Protein AF-A0A540KLP7-F1 (afdb_monomer)

Mean predicted aligned error: 9.19 Å

Solvent-accessible surface area (backbone atoms only — not comparable to full-atom values): 4280 Å² total; per-residue (Å²): 133,85,80,77,88,62,93,77,90,72,77,87,85,76,82,78,91,79,87,87,80,80,84,56,50,27,47,37,53,63,47,23,74,76,38,67,70,44,67,75,36,75,89,40,58,89,45,59,65,34,76,65,14,53,49,48,56,65,70,63,71,84,132

Secondary structure (DSSP, 8-state):
-----PPP---SS------------BHHHHHHHH-GGGGG-GGGTTPPBPHHHHHHHHHTS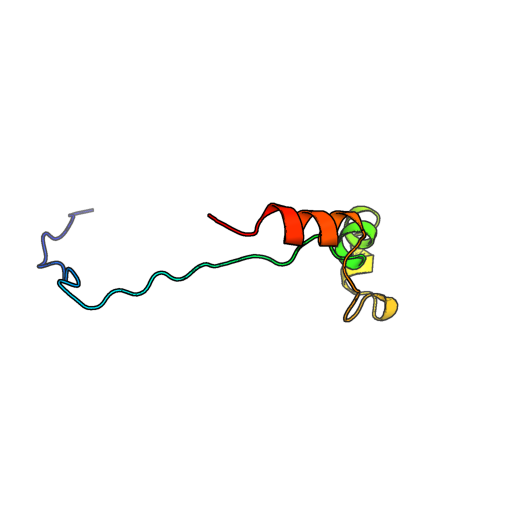--

Foldseek 3Di:
DDPPPDDDDDPPPDDDDDDDDDQFAFPLNVVCVVPVCSVVDPVCVVTDHDPVRVVVVVVPPDD

Radius of gyration: 20.29 Å; Cα contacts (8 Å, |Δi|>4): 37; chains: 1; bounding box: 34×22×54 Å

Structure (mmCIF, N/CA/C/O backbone):
data_AF-A0A540KLP7-F1
#
_entry.id   AF-A0A540KLP7-F1
#
loop_
_atom_site.group_PDB
_atom_site.id
_atom_site.type_symbol
_atom_site.label_atom_id
_atom_site.label_alt_id
_atom_site.label_comp_id
_atom_site.label_asym_id
_atom_site.label_entity_id
_atom_site.label_seq_id
_atom_site.pdbx_PDB_ins_cod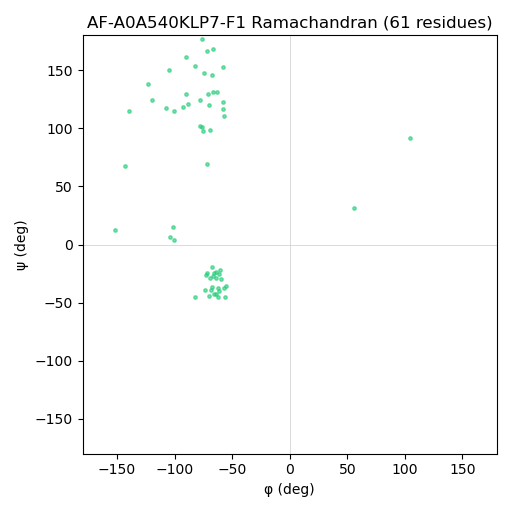e
_atom_site.Cartn_x
_atom_site.Cartn_y
_atom_site.Cartn_z
_atom_site.occupancy
_atom_site.B_iso_or_equiv
_atom_site.auth_seq_id
_atom_site.auth_comp_id
_atom_site.auth_asym_id
_atom_site.auth_atom_id
_atom_site.pdbx_PDB_model_num
ATOM 1 N N . MET A 1 1 ? 13.614 -2.157 37.107 1.00 38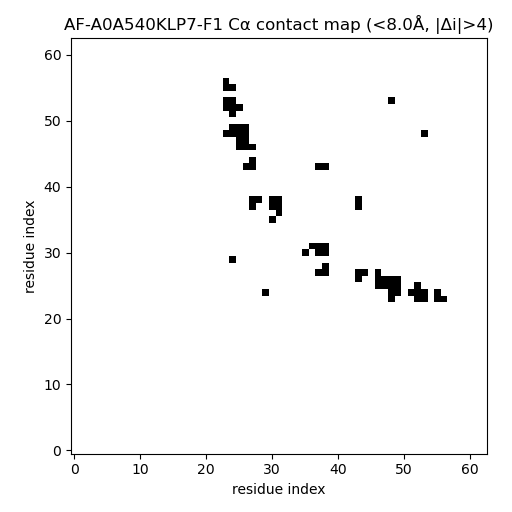.06 1 MET A N 1
ATOM 2 C CA . MET A 1 1 ? 12.463 -1.339 36.680 1.00 38.06 1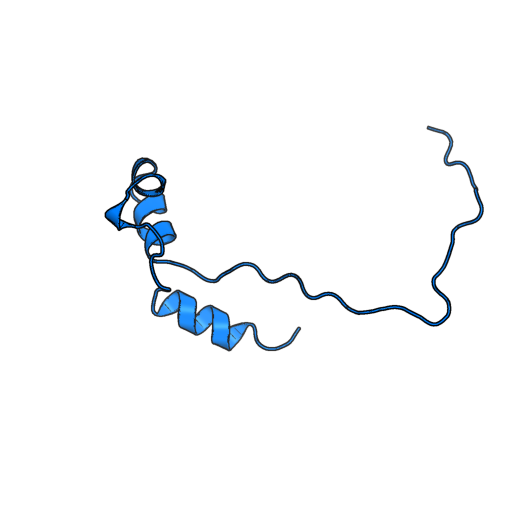 MET A CA 1
ATOM 3 C C . MET A 1 1 ? 11.315 -1.711 37.592 1.00 38.06 1 MET A C 1
ATOM 5 O O . MET A 1 1 ? 10.815 -2.821 37.471 1.00 38.06 1 MET A O 1
ATOM 9 N N . ASP A 1 2 ? 10.989 -0.847 38.550 1.00 47.12 2 ASP A N 1
ATOM 10 C CA . ASP A 1 2 ? 9.787 -1.000 39.372 1.00 47.12 2 ASP A CA 1
ATOM 11 C C . ASP A 1 2 ? 8.568 -0.731 38.493 1.00 47.12 2 ASP A C 1
ATOM 13 O O . ASP A 1 2 ? 8.439 0.347 37.912 1.00 47.12 2 ASP A O 1
ATOM 17 N N . ALA A 1 3 ? 7.691 -1.723 38.363 1.00 59.56 3 ALA A N 1
ATOM 18 C CA . ALA A 1 3 ? 6.379 -1.519 37.778 1.00 59.56 3 ALA A CA 1
ATOM 19 C C . ALA A 1 3 ? 5.522 -0.799 38.824 1.00 59.56 3 ALA A C 1
ATOM 21 O O . ALA A 1 3 ? 4.996 -1.416 39.748 1.00 59.56 3 ALA A O 1
ATOM 22 N N . THR A 1 4 ? 5.414 0.521 38.706 1.00 62.50 4 THR A N 1
ATOM 23 C CA . THR A 1 4 ? 4.507 1.330 39.516 1.00 62.50 4 THR A CA 1
ATOM 24 C C . THR A 1 4 ? 3.082 0.807 39.331 1.00 62.50 4 THR A C 1
ATOM 26 O O . THR A 1 4 ? 2.484 0.963 38.267 1.00 62.50 4 THR A O 1
ATOM 29 N N . THR A 1 5 ? 2.516 0.191 40.370 1.00 67.50 5 THR A N 1
ATOM 30 C CA . THR A 1 5 ? 1.092 -0.165 40.462 1.00 67.50 5 THR A CA 1
ATOM 31 C C . THR A 1 5 ? 0.264 1.104 40.663 1.00 67.50 5 THR A C 1
ATOM 33 O O . THR A 1 5 ? -0.247 1.374 41.747 1.00 67.50 5 THR A O 1
ATOM 36 N N . GLY A 1 6 ? 0.202 1.943 39.629 1.00 72.62 6 GLY A N 1
ATOM 37 C CA . GLY A 1 6 ? -0.687 3.098 39.571 1.00 72.62 6 GLY A CA 1
ATOM 38 C C . GLY A 1 6 ? -2.098 2.688 39.133 1.00 72.62 6 GLY A C 1
ATOM 39 O O . GLY A 1 6 ? -2.253 1.680 38.438 1.00 72.62 6 GLY A O 1
ATOM 40 N N . PRO A 1 7 ? -3.144 3.443 39.512 1.00 69.38 7 PRO A N 1
ATOM 41 C CA . PRO A 1 7 ? -4.492 3.208 39.006 1.00 69.38 7 PRO A CA 1
ATOM 42 C C . PRO A 1 7 ? -4.509 3.304 37.471 1.00 69.38 7 PRO A C 1
ATOM 44 O O . PRO A 1 7 ? -4.128 4.320 36.894 1.00 69.38 7 PRO A O 1
ATOM 47 N N . SER A 1 8 ? -4.949 2.227 36.816 1.00 69.44 8 SER A N 1
ATOM 48 C CA . SER A 1 8 ? -5.142 2.156 35.364 1.00 69.44 8 SER A CA 1
ATOM 49 C C . SER A 1 8 ? -6.569 2.577 35.007 1.00 69.44 8 SER A C 1
ATOM 51 O O . SER A 1 8 ? -7.538 2.080 35.585 1.00 69.44 8 SER A O 1
ATOM 53 N N . LEU A 1 9 ? -6.707 3.502 34.056 1.00 70.81 9 LEU A N 1
ATOM 54 C CA . LEU A 1 9 ? -7.995 3.920 33.506 1.00 70.81 9 LEU A CA 1
ATOM 55 C C . LEU A 1 9 ? -8.485 2.869 32.504 1.00 70.81 9 LEU A C 1
ATOM 57 O O . LEU A 1 9 ? -8.047 2.842 31.355 1.00 70.81 9 LEU A O 1
ATOM 61 N N . TYR A 1 10 ? -9.426 2.028 32.930 1.00 68.69 10 TYR A N 1
ATOM 62 C CA . TYR A 1 10 ? -10.139 1.125 32.029 1.00 68.69 10 TYR A CA 1
ATOM 63 C C . TYR A 1 10 ? -11.383 1.825 31.463 1.00 68.69 10 TYR A C 1
ATOM 65 O O . TYR A 1 10 ? -12.252 2.245 32.233 1.00 68.69 10 TYR A O 1
ATOM 73 N N . PRO A 1 11 ? -11.505 1.977 30.134 1.00 73.44 11 PRO A N 1
ATOM 74 C CA . PRO A 1 11 ? -12.670 2.610 29.529 1.00 73.44 11 PRO A CA 1
ATOM 75 C C . PRO A 1 11 ? -13.900 1.705 29.684 1.00 73.44 11 PRO A C 1
ATOM 77 O O . PRO A 1 11 ? -14.107 0.777 28.911 1.00 73.44 11 PRO A O 1
ATOM 80 N N . LEU A 1 12 ? -14.726 1.989 30.696 1.00 69.69 12 LEU A N 1
ATOM 81 C CA . LEU A 1 12 ? -15.826 1.112 31.106 1.00 69.69 12 LEU A CA 1
ATOM 82 C C . LEU A 1 12 ? -16.971 1.047 30.076 1.00 69.69 12 LEU A C 1
ATOM 84 O O . LEU A 1 12 ? -17.630 0.022 29.984 1.00 69.69 12 LEU A O 1
ATOM 88 N N . HIS A 1 13 ? -17.210 2.103 29.280 1.00 65.12 13 HIS A N 1
ATOM 89 C CA . HIS A 1 13 ? -18.398 2.165 28.402 1.00 65.12 13 HIS A CA 1
ATOM 90 C C . HIS A 1 13 ? -18.267 3.008 27.114 1.00 65.12 13 HIS A C 1
ATOM 92 O O . HIS A 1 13 ? -19.274 3.291 26.466 1.00 65.12 13 HIS A O 1
ATOM 98 N N . ARG A 1 14 ? -17.063 3.438 26.706 1.00 74.00 14 ARG A N 1
ATOM 99 C CA . ARG A 1 14 ? -16.875 4.250 25.480 1.00 74.00 14 ARG A CA 1
ATOM 100 C C . ARG A 1 14 ? -15.594 3.896 24.734 1.00 74.00 14 ARG A C 1
ATOM 102 O O . ARG A 1 14 ? -14.670 4.699 24.657 1.00 74.00 14 ARG A O 1
ATOM 109 N N . THR A 1 15 ? -15.550 2.697 24.175 1.00 81.38 15 THR A N 1
ATOM 110 C CA . THR A 1 15 ? -14.476 2.285 23.270 1.00 81.38 15 THR A CA 1
ATOM 111 C C . THR A 1 15 ? -14.967 2.287 21.825 1.00 81.38 15 THR A C 1
ATOM 113 O O . THR A 1 15 ? -16.157 2.124 21.539 1.00 81.38 15 THR A O 1
ATOM 116 N N . LYS A 1 16 ? -14.043 2.535 20.897 1.00 83.38 16 LYS A N 1
ATOM 117 C CA . LYS A 1 16 ? -14.251 2.368 19.459 1.00 83.38 16 LYS A CA 1
ATOM 118 C C . LYS A 1 16 ? -13.190 1.409 18.948 1.00 83.38 16 LYS A C 1
ATOM 120 O O . LYS A 1 16 ? -12.031 1.523 19.342 1.00 83.38 16 LYS A O 1
ATOM 125 N N . THR A 1 17 ? -13.592 0.493 18.079 1.00 85.88 17 THR A N 1
ATOM 126 C CA . THR A 1 17 ? -12.651 -0.340 17.334 1.00 85.88 17 THR A CA 1
ATOM 127 C C . THR A 1 17 ? -12.079 0.493 16.197 1.00 85.88 17 THR A C 1
ATOM 129 O O . THR A 1 17 ? -12.832 1.058 15.404 1.00 85.88 17 THR A O 1
ATOM 132 N N . LEU A 1 18 ? -10.754 0.594 16.140 1.00 89.94 18 LEU A N 1
ATOM 133 C CA . LEU A 1 18 ? -10.037 1.224 15.040 1.00 89.94 18 LEU A CA 1
ATOM 134 C C . LEU A 1 18 ? -9.365 0.128 14.216 1.00 89.94 18 LEU A C 1
ATOM 136 O O . LEU A 1 18 ? -8.491 -0.570 14.723 1.00 89.94 18 LEU A O 1
ATOM 140 N N . HIS A 1 19 ? -9.757 -0.000 12.951 1.00 89.62 19 HIS A N 1
ATOM 141 C CA . HIS A 1 19 ? -9.086 -0.886 12.003 1.00 89.62 19 HIS A CA 1
ATOM 142 C C . HIS A 1 19 ? -8.030 -0.071 11.250 1.00 89.62 19 HIS A C 1
ATOM 144 O O . HIS A 1 19 ? -8.361 0.902 10.571 1.00 89.62 19 HIS A O 1
ATOM 150 N N . LEU A 1 20 ? -6.758 -0.444 11.391 1.00 93.44 20 LEU A N 1
ATOM 151 C CA . LEU A 1 20 ? -5.650 0.150 10.644 1.00 93.44 20 LEU A CA 1
ATOM 152 C C . LEU A 1 20 ? -5.283 -0.787 9.498 1.00 93.44 20 LEU A C 1
ATOM 154 O O . LEU A 1 20 ? -4.826 -1.903 9.730 1.00 93.44 20 LEU A O 1
ATOM 158 N N . VAL A 1 21 ? -5.489 -0.332 8.265 1.00 91.62 21 VAL A N 1
ATOM 159 C CA . VAL A 1 21 ? -5.266 -1.134 7.059 1.00 91.62 21 VAL A CA 1
ATOM 160 C C . VAL A 1 21 ? -4.210 -0.446 6.201 1.00 91.62 21 VAL A C 1
ATOM 162 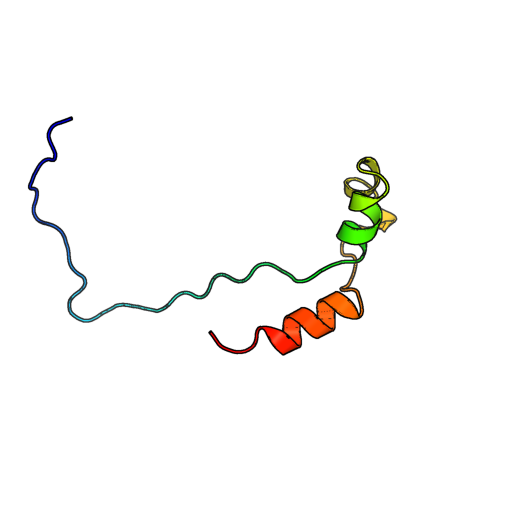O O . VAL A 1 21 ? -4.350 0.727 5.856 1.00 91.62 21 VAL A O 1
ATOM 165 N N . ARG A 1 22 ? -3.135 -1.166 5.864 1.00 93.94 22 ARG A N 1
ATOM 166 C CA . ARG A 1 22 ? -2.140 -0.704 4.885 1.00 93.94 22 ARG A CA 1
ATOM 167 C C . ARG A 1 22 ? -2.720 -0.833 3.473 1.00 93.94 22 ARG A C 1
ATOM 169 O O . ARG A 1 22 ? -3.479 -1.760 3.206 1.00 93.94 22 ARG A O 1
ATOM 176 N N . HIS A 1 23 ? -2.334 0.060 2.561 1.00 93.50 23 HIS A N 1
ATOM 177 C CA . HIS A 1 23 ? -2.679 -0.085 1.146 1.00 93.50 23 HIS A CA 1
ATOM 178 C C . HIS A 1 23 ? -2.165 -1.418 0.565 1.00 93.50 23 HIS A C 1
ATOM 180 O O . HIS A 1 23 ? -1.165 -1.977 1.026 1.00 93.50 23 HIS A O 1
ATOM 186 N N . ALA A 1 24 ? -2.858 -1.911 -0.458 1.00 96.56 24 ALA A N 1
ATOM 187 C CA . ALA A 1 24 ? -2.468 -3.104 -1.199 1.00 96.56 24 ALA A CA 1
ATOM 188 C C . ALA A 1 24 ? -1.305 -2.826 -2.169 1.00 96.56 24 ALA A C 1
ATOM 190 O O . ALA A 1 24 ? -0.864 -1.686 -2.310 1.00 96.56 24 ALA A O 1
ATOM 191 N N . GLN A 1 25 ? -0.807 -3.856 -2.855 1.00 97.62 25 GLN A N 1
ATOM 192 C CA . GLN A 1 25 ? 0.316 -3.717 -3.782 1.00 97.62 25 GLN A CA 1
ATOM 193 C C . GLN A 1 25 ? 0.023 -2.698 -4.901 1.00 97.62 25 GLN A C 1
ATOM 195 O O . GLN A 1 25 ? -0.852 -2.906 -5.745 1.00 97.62 25 GLN A O 1
ATOM 200 N N . GLY A 1 26 ? 0.795 -1.613 -4.924 1.00 97.19 26 GLY A N 1
ATOM 201 C CA . GLY A 1 26 ? 0.842 -0.638 -6.012 1.00 97.19 26 GLY A CA 1
ATOM 202 C C . GLY A 1 26 ? 1.894 -0.996 -7.058 1.00 97.19 26 GLY A C 1
ATOM 203 O O . GLY A 1 26 ? 2.836 -1.739 -6.770 1.00 97.19 26 GLY A O 1
ATOM 204 N N . ILE A 1 27 ? 1.779 -0.428 -8.262 1.00 97.75 27 ILE A N 1
ATOM 205 C CA . ILE A 1 27 ? 2.824 -0.575 -9.294 1.00 97.75 27 ILE A CA 1
ATOM 206 C C . ILE A 1 27 ? 4.181 -0.082 -8.776 1.00 97.75 27 ILE A C 1
ATOM 208 O O . ILE A 1 27 ? 5.195 -0.736 -9.004 1.00 97.75 27 ILE A O 1
ATOM 212 N N . HIS A 1 28 ? 4.203 0.998 -7.987 1.0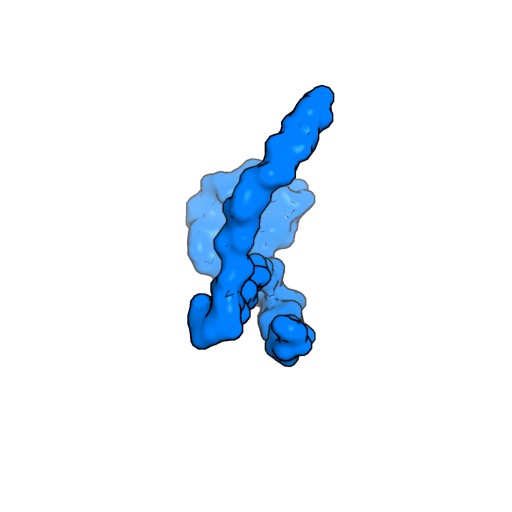0 97.06 28 HIS A N 1
ATOM 213 C CA . HIS A 1 28 ? 5.437 1.516 -7.392 1.00 97.06 28 HIS A CA 1
ATOM 214 C C . HIS A 1 28 ? 6.147 0.504 -6.473 1.00 97.06 28 HIS A C 1
ATOM 216 O O . HIS A 1 28 ? 7.367 0.541 -6.372 1.00 97.06 28 HIS A O 1
ATOM 222 N N . ASN A 1 29 ? 5.417 -0.414 -5.819 1.00 96.25 29 ASN A N 1
ATOM 223 C CA . ASN A 1 29 ? 6.043 -1.473 -5.020 1.00 96.25 29 ASN A CA 1
ATOM 224 C C . ASN A 1 29 ? 6.753 -2.479 -5.926 1.00 96.25 29 ASN A C 1
ATOM 226 O O . ASN A 1 29 ? 7.888 -2.844 -5.662 1.00 96.25 29 ASN A O 1
ATOM 230 N N . VAL A 1 30 ? 6.098 -2.882 -7.018 1.00 97.25 30 VAL A N 1
ATOM 231 C CA . VAL A 1 30 ? 6.657 -3.852 -7.969 1.00 97.25 30 VAL A CA 1
ATOM 232 C C . VAL A 1 30 ? 7.910 -3.309 -8.647 1.00 97.25 30 VAL A C 1
ATOM 234 O O . VAL A 1 30 ? 8.883 -4.041 -8.792 1.00 97.25 30 VAL A O 1
ATOM 237 N N . GLU A 1 31 ? 7.904 -2.043 -9.063 1.00 97.06 31 GLU A N 1
ATOM 238 C CA . GLU A 1 31 ? 9.088 -1.432 -9.674 1.00 97.06 31 GLU A CA 1
ATOM 239 C C . GLU A 1 31 ? 10.176 -1.126 -8.637 1.00 97.06 31 GLU A C 1
ATOM 241 O O . GLU A 1 31 ? 11.346 -1.395 -8.894 1.00 97.06 31 GLU A O 1
ATOM 246 N N . GLY A 1 32 ? 9.802 -0.665 -7.440 1.00 96.69 32 GLY A N 1
ATOM 247 C CA . GLY A 1 32 ? 10.735 -0.423 -6.339 1.00 96.69 32 GLY A CA 1
ATOM 248 C C . GLY A 1 32 ? 11.434 -1.683 -5.811 1.00 96.69 32 GLY A C 1
ATOM 249 O O . GLY A 1 32 ? 12.566 -1.607 -5.335 1.00 96.69 32 GLY A O 1
ATOM 250 N N . ASP A 1 33 ? 10.786 -2.847 -5.916 1.00 96.81 33 ASP A N 1
ATOM 251 C CA . ASP A 1 33 ? 11.384 -4.146 -5.581 1.00 96.81 33 ASP A CA 1
ATOM 252 C C . ASP A 1 33 ? 12.415 -4.603 -6.628 1.00 96.81 33 ASP A C 1
ATOM 254 O O . ASP A 1 33 ? 13.334 -5.354 -6.300 1.00 96.81 33 ASP A O 1
ATOM 258 N N . LYS A 1 34 ? 12.286 -4.151 -7.884 1.00 96.56 34 LYS A N 1
ATOM 259 C CA . LYS A 1 34 ? 13.264 -4.422 -8.953 1.00 96.56 34 LYS A CA 1
ATOM 260 C C . LYS A 1 34 ? 14.444 -3.460 -8.885 1.00 96.56 34 LYS A C 1
ATOM 262 O O . LYS A 1 34 ? 15.589 -3.884 -9.016 1.00 96.56 34 LYS A O 1
ATOM 267 N N . ASP A 1 35 ? 14.152 -2.177 -8.702 1.00 97.06 35 ASP A N 1
ATOM 268 C CA . ASP A 1 35 ? 15.134 -1.111 -8.571 1.00 97.06 35 ASP A CA 1
ATOM 269 C C . ASP A 1 35 ? 14.690 -0.137 -7.482 1.00 97.06 35 ASP A C 1
ATOM 271 O O . ASP A 1 35 ? 13.700 0.580 -7.616 1.00 97.06 35 ASP A O 1
ATOM 275 N N . HIS A 1 36 ? 15.470 -0.067 -6.407 1.00 96.00 36 HIS A N 1
ATOM 276 C CA . HIS A 1 36 ? 15.150 0.777 -5.265 1.00 96.00 36 HIS A CA 1
ATOM 277 C C . HIS A 1 36 ? 15.086 2.272 -5.618 1.00 96.00 36 HIS A C 1
ATOM 279 O O . HIS A 1 36 ? 14.372 3.028 -4.959 1.00 96.00 36 HIS A O 1
ATOM 285 N N . ALA A 1 37 ? 15.786 2.714 -6.671 1.00 96.00 37 ALA A N 1
ATOM 286 C CA . ALA A 1 37 ? 15.701 4.093 -7.146 1.00 96.00 37 ALA A CA 1
ATOM 287 C C . ALA A 1 37 ? 14.304 4.438 -7.698 1.00 96.00 37 ALA A C 1
ATOM 289 O O . ALA A 1 37 ? 13.899 5.602 -7.654 1.00 96.00 37 ALA A O 1
ATOM 290 N N . ALA A 1 38 ? 13.533 3.440 -8.145 1.00 95.88 38 ALA A N 1
ATOM 291 C CA . ALA A 1 38 ? 12.192 3.632 -8.689 1.00 95.88 38 ALA A CA 1
ATOM 292 C C . ALA A 1 38 ? 11.198 4.183 -7.653 1.00 95.88 38 ALA A C 1
ATOM 294 O O . ALA A 1 38 ? 10.251 4.869 -8.031 1.00 95.88 38 ALA A O 1
ATOM 295 N N . TYR A 1 39 ? 11.439 3.996 -6.348 1.00 93.50 39 TYR A N 1
ATOM 296 C CA . TYR A 1 39 ? 10.624 4.622 -5.296 1.00 93.50 39 TYR A CA 1
ATOM 297 C C . TYR A 1 39 ? 10.635 6.157 -5.341 1.00 93.50 39 TYR A C 1
ATOM 299 O O . TYR A 1 39 ? 9.711 6.7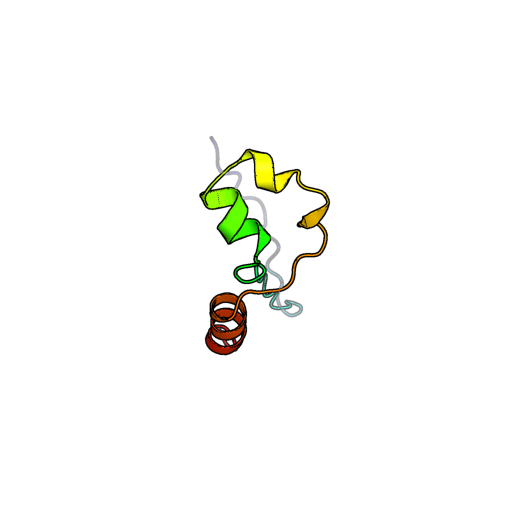84 -4.829 1.00 93.50 39 TYR A O 1
ATOM 307 N N . MET A 1 40 ? 11.658 6.758 -5.954 1.00 94.62 40 MET A N 1
ATOM 308 C CA . MET A 1 40 ? 11.782 8.208 -6.126 1.00 94.62 40 MET A CA 1
ATOM 309 C C . MET A 1 40 ? 11.388 8.674 -7.535 1.00 94.62 40 MET A C 1
ATOM 311 O O . MET A 1 40 ? 11.524 9.856 -7.849 1.00 94.62 40 MET A O 1
ATOM 315 N N . SER A 1 41 ? 10.919 7.765 -8.397 1.00 94.75 41 SER A N 1
ATOM 316 C CA . SER A 1 41 ? 10.511 8.105 -9.759 1.00 94.75 41 SER A CA 1
ATOM 317 C C . SER A 1 41 ? 9.216 8.913 -9.759 1.00 94.75 41 SER A C 1
ATOM 319 O O . SER A 1 41 ? 8.209 8.502 -9.179 1.00 94.75 41 SER A O 1
ATOM 321 N N . TYR A 1 42 ? 9.222 10.038 -10.474 1.00 96.00 42 TYR A N 1
ATOM 322 C CA . TYR A 1 42 ? 8.025 10.854 -10.666 1.00 96.00 42 TYR A CA 1
ATOM 323 C C . TYR A 1 42 ? 6.963 10.135 -11.513 1.00 96.00 42 TYR A C 1
ATOM 325 O O . TYR A 1 42 ? 5.773 10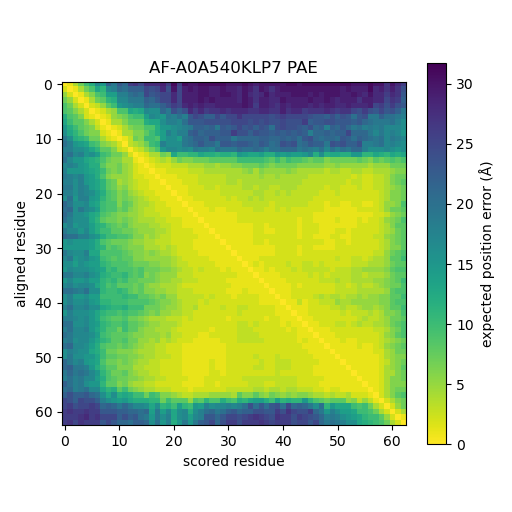.350 -11.307 1.00 96.00 42 TYR A O 1
ATOM 333 N N . ASP A 1 43 ? 7.375 9.212 -12.388 1.00 95.56 43 ASP A N 1
ATOM 334 C CA . ASP A 1 43 ? 6.459 8.405 -13.208 1.00 95.56 43 ASP A CA 1
ATOM 335 C C . ASP A 1 43 ? 5.622 7.422 -12.371 1.00 95.56 43 ASP A C 1
ATOM 337 O O . ASP A 1 43 ? 4.589 6.933 -12.824 1.00 95.56 43 ASP A O 1
ATOM 341 N N . LEU A 1 44 ? 6.069 7.117 -11.147 1.00 95.81 44 LEU A N 1
ATOM 342 C CA . LEU A 1 44 ? 5.391 6.225 -10.204 1.00 95.81 44 LEU A CA 1
ATOM 343 C C . LEU A 1 44 ? 4.673 6.987 -9.080 1.00 95.81 44 LEU A C 1
ATOM 345 O O . LEU A 1 44 ? 4.140 6.369 -8.153 1.00 95.81 44 LEU A O 1
ATOM 349 N N . PHE A 1 45 ? 4.634 8.319 -9.160 1.00 95.12 45 PHE A N 1
ATOM 350 C CA . PHE A 1 45 ? 3.853 9.138 -8.245 1.00 95.12 45 PHE A CA 1
ATOM 351 C C . PHE A 1 45 ? 2.353 8.884 -8.458 1.00 95.12 45 PHE A C 1
ATOM 353 O O . PHE A 1 45 ? 1.875 8.878 -9.587 1.00 95.12 45 PHE A O 1
ATOM 360 N N . ASP A 1 46 ? 1.618 8.653 -7.366 1.00 95.00 46 ASP A N 1
ATOM 361 C CA . ASP A 1 46 ? 0.189 8.289 -7.388 1.00 95.00 46 ASP A CA 1
ATOM 362 C C . ASP A 1 46 ? -0.133 7.040 -8.243 1.00 95.00 46 ASP A C 1
ATOM 364 O O . ASP A 1 46 ? -1.199 6.900 -8.843 1.00 95.00 46 ASP A O 1
ATOM 368 N N . ALA A 1 47 ? 0.814 6.097 -8.314 1.00 95.88 47 ALA A N 1
ATOM 369 C CA . ALA A 1 47 ? 0.631 4.869 -9.075 1.00 95.88 47 ALA A CA 1
ATOM 370 C C . ALA A 1 47 ? -0.515 4.006 -8.516 1.00 95.88 47 ALA A C 1
ATOM 372 O O . ALA A 1 47 ? -0.556 3.673 -7.328 1.00 95.88 47 ALA A O 1
ATOM 373 N N . HIS A 1 48 ? -1.399 3.559 -9.409 1.00 96.75 48 HIS A N 1
ATOM 374 C CA . HIS A 1 48 ? -2.524 2.693 -9.066 1.00 96.75 48 HIS A CA 1
ATOM 375 C C . HIS A 1 48 ? -2.115 1.279 -8.600 1.00 96.75 48 HIS A C 1
ATOM 377 O O . HIS A 1 48 ? -0.966 0.839 -8.734 1.00 96.75 48 HIS A O 1
ATOM 383 N N . LEU A 1 49 ? -3.091 0.554 -8.044 1.00 97.69 49 LEU A N 1
ATOM 384 C CA . LEU A 1 49 ? -2.928 -0.833 -7.611 1.00 97.69 49 LEU A CA 1
ATOM 385 C C . LEU A 1 49 ? -2.717 -1.783 -8.792 1.00 97.69 49 LEU A C 1
ATOM 387 O O . LEU A 1 49 ? -3.320 -1.634 -9.855 1.00 97.69 49 LEU A O 1
ATOM 391 N N . THR A 1 50 ? -1.915 -2.819 -8.559 1.00 97.62 50 THR A N 1
ATOM 392 C CA . THR A 1 50 ? -1.785 -3.945 -9.490 1.00 97.62 50 THR A CA 1
ATOM 393 C C . THR A 1 50 ? -3.054 -4.815 -9.455 1.00 97.62 50 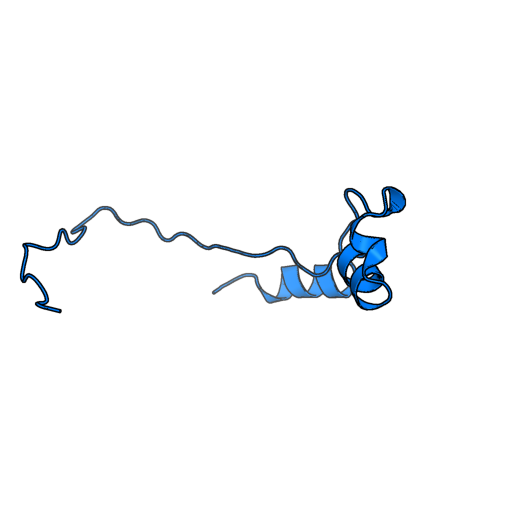THR A C 1
ATOM 395 O O . THR A 1 50 ? -3.844 -4.725 -8.509 1.00 97.62 50 THR A O 1
ATOM 398 N N . PRO A 1 51 ? -3.266 -5.730 -10.423 1.00 97.38 51 PRO A N 1
ATOM 399 C CA . PRO A 1 51 ? -4.342 -6.724 -10.329 1.00 97.38 51 PRO A CA 1
ATOM 400 C C . PRO A 1 51 ? -4.277 -7.576 -9.045 1.00 97.38 51 PRO A C 1
ATOM 402 O O . PRO A 1 51 ? -5.309 -7.899 -8.448 1.00 97.38 51 PRO A O 1
ATOM 405 N N . LEU A 1 52 ? -3.062 -7.891 -8.575 1.00 96.50 52 LEU A N 1
ATOM 406 C CA . LEU A 1 52 ? -2.852 -8.540 -7.278 1.00 96.50 52 LEU A CA 1
ATOM 407 C C . LEU A 1 52 ? -3.262 -7.613 -6.126 1.00 96.50 52 LEU A C 1
ATOM 409 O O . LEU A 1 52 ? -3.940 -8.060 -5.205 1.00 96.50 52 LEU A O 1
ATOM 413 N N . GLY A 1 53 ? -2.912 -6.327 -6.193 1.00 96.69 53 GLY A N 1
ATOM 414 C CA . GLY A 1 53 ? -3.331 -5.320 -5.221 1.00 96.69 53 GLY A CA 1
ATOM 415 C C . GLY A 1 53 ? -4.853 -5.236 -5.078 1.00 96.69 53 GLY A C 1
ATOM 416 O O . GLY A 1 53 ? -5.376 -5.286 -3.969 1.00 96.69 53 GLY A O 1
ATOM 417 N N . TRP A 1 54 ? -5.594 -5.222 -6.187 1.00 96.25 54 TRP A N 1
ATOM 418 C CA . TRP A 1 54 ? -7.060 -5.285 -6.147 1.00 96.25 54 TRP A CA 1
ATOM 419 C C . TRP A 1 54 ? -7.585 -6.572 -5.507 1.00 96.25 54 TRP A C 1
ATOM 421 O O . TRP A 1 54 ? -8.515 -6.528 -4.703 1.00 96.25 54 TRP A O 1
ATOM 431 N N . SER A 1 55 ? -6.949 -7.708 -5.796 1.00 95.12 55 SER A N 1
ATOM 432 C CA . SER A 1 55 ? -7.297 -8.985 -5.161 1.00 95.12 55 SER A CA 1
ATOM 433 C C . SER A 1 55 ? -7.067 -8.949 -3.644 1.00 95.12 55 SER A C 1
ATOM 435 O O . SER A 1 55 ? -7.882 -9.475 -2.893 1.00 95.12 55 SER A O 1
ATOM 437 N N . GLN A 1 56 ? -6.009 -8.280 -3.173 1.00 95.00 56 GLN A N 1
ATOM 438 C CA . GLN A 1 56 ? -5.729 -8.088 -1.743 1.00 95.00 56 GLN A CA 1
ATOM 439 C C . GLN A 1 56 ? -6.763 -7.184 -1.060 1.00 95.00 56 GLN A C 1
ATOM 441 O O . GLN A 1 56 ? -7.123 -7.441 0.086 1.00 95.00 56 GLN A O 1
ATOM 446 N N . VAL A 1 57 ? -7.261 -6.150 -1.750 1.00 92.75 57 VAL A N 1
ATOM 447 C CA . VAL A 1 57 ? -8.360 -5.313 -1.236 1.00 92.75 57 VAL A CA 1
ATOM 448 C C . VAL A 1 57 ? -9.614 -6.158 -1.038 1.00 92.75 57 VAL A C 1
ATOM 450 O O . VAL A 1 57 ? -10.236 -6.076 0.014 1.00 92.75 57 VAL A O 1
ATOM 453 N N . ILE A 1 58 ? -9.955 -7.003 -2.015 1.00 88.81 58 ILE A N 1
ATOM 454 C CA . ILE A 1 58 ? -11.144 -7.864 -1.959 1.00 88.81 58 ILE A CA 1
ATOM 455 C C . ILE A 1 58 ? -10.989 -8.958 -0.889 1.00 88.81 58 ILE A C 1
ATOM 457 O O . ILE A 1 58 ? -11.939 -9.246 -0.167 1.00 88.81 58 ILE A O 1
ATOM 461 N N . ALA A 1 59 ? -9.794 -9.540 -0.753 1.00 79.25 59 ALA A N 1
ATOM 462 C CA . ALA A 1 59 ? -9.523 -10.624 0.189 1.00 79.25 59 ALA A CA 1
ATOM 463 C C . ALA A 1 59 ? -9.490 -10.182 1.664 1.00 79.25 59 ALA A C 1
ATOM 465 O O . ALA A 1 59 ? -9.735 -11.006 2.539 1.00 79.25 59 ALA A O 1
ATOM 466 N N . ASN A 1 60 ? -9.208 -8.905 1.946 1.00 62.78 60 ASN A N 1
ATOM 467 C CA . ASN A 1 60 ? -9.083 -8.378 3.312 1.00 62.78 60 ASN A CA 1
ATOM 468 C C . ASN A 1 60 ? -10.325 -7.614 3.800 1.00 62.78 60 ASN A C 1
ATOM 470 O O . ASN A 1 60 ? -10.266 -6.899 4.803 1.00 62.78 60 ASN A O 1
ATOM 474 N N . VAL A 1 61 ? -11.466 -7.761 3.124 1.00 53.44 61 VAL A N 1
ATOM 475 C CA . VAL A 1 61 ? -12.743 -7.291 3.665 1.00 53.44 61 VAL A CA 1
ATOM 476 C C . VAL A 1 61 ? -13.197 -8.293 4.733 1.00 53.44 61 VAL A C 1
ATOM 478 O O . VAL A 1 61 ? -13.766 -9.329 4.409 1.00 53.44 61 VAL A O 1
ATOM 481 N N . ILE A 1 62 ? -12.970 -7.917 6.000 1.00 52.38 62 ILE A N 1
ATOM 482 C CA . ILE A 1 62 ? -13.452 -8.505 7.272 1.00 52.38 62 ILE A CA 1
ATOM 483 C C . ILE A 1 62 ? -12.395 -9.324 8.041 1.00 52.38 62 ILE A C 1
ATOM 485 O O . ILE A 1 62 ? -12.299 -10.544 7.917 1.00 52.38 62 ILE A O 1
ATOM 489 N N . ALA A 1 63 ? -11.688 -8.622 8.932 1.00 44.50 63 ALA A N 1
ATOM 490 C CA . ALA A 1 63 ? -11.255 -9.111 10.242 1.00 44.50 63 ALA A CA 1
ATOM 491 C C . ALA A 1 63 ? -11.476 -8.003 11.287 1.00 44.50 63 ALA A C 1
ATOM 493 O O . ALA A 1 63 ? -11.082 -6.839 11.018 1.00 44.50 63 ALA A O 1
#

Sequence (63 aa):
MDATTGPSLYPLHRTKTLHLVRHAQGIHNVEGDKDHAAYMSYDLFDAHLTPLGWSQVIANVIA

InterPro domains:
  IPR029033 Histidine phosphatase superfamily [G3DSA:3.40.50.1240] (5-60)
  IPR029033 Histidine phosphatase superfamily [SSF53254] (16-58)

pLDDT: mean 85.1, std 15.91, range [38.06, 97.75]

Organism: Malus baccata (NCBI:txid106549)